Protein AF-A0AAU9MAE5-F1 (afdb_monomer_lite)

pLDDT: mean 70.66, std 14.68, range [35.75, 95.62]

Structure (mmCIF, N/CA/C/O backbone):
data_AF-A0AAU9MAE5-F1
#
_entry.id   AF-A0AAU9MAE5-F1
#
loop_
_atom_site.group_PDB
_atom_site.id
_atom_site.type_symbol
_atom_site.label_atom_id
_atom_site.label_alt_id
_atom_site.label_comp_id
_atom_site.label_asym_id
_atom_site.label_entity_id
_atom_site.label_seq_id
_atom_site.pdbx_PDB_ins_code
_atom_site.Cartn_x
_atom_site.Cartn_y
_atom_site.Cartn_z
_atom_site.occupancy
_atom_site.B_iso_or_equiv
_atom_site.auth_seq_id
_atom_site.auth_comp_id
_atom_site.auth_asym_id
_atom_site.auth_atom_id
_atom_site.pdbx_PDB_model_num
ATOM 1 N N . MET A 1 1 ? -18.607 -8.303 17.075 1.00 58.00 1 MET A N 1
ATOM 2 C CA . MET A 1 1 ? -19.072 -7.918 18.428 1.00 58.00 1 MET A CA 1
ATOM 3 C C . MET A 1 1 ? -18.317 -8.691 19.514 1.00 58.00 1 MET A C 1
ATOM 5 O O . MET A 1 1 ? -18.918 -9.330 20.361 1.00 58.00 1 MET A O 1
ATOM 9 N N . ILE A 1 2 ? -16.983 -8.643 19.481 1.00 71.50 2 ILE A N 1
ATOM 10 C CA . ILE A 1 2 ? -16.115 -9.479 20.340 1.00 71.50 2 ILE A CA 1
ATOM 11 C C . ILE A 1 2 ? -15.628 -8.713 21.577 1.00 71.50 2 ILE A C 1
ATOM 13 O O . ILE A 1 2 ? -15.159 -9.302 22.543 1.00 71.50 2 ILE A O 1
ATOM 17 N N . PHE A 1 3 ? -15.764 -7.386 21.551 1.00 68.31 3 PHE A N 1
ATOM 18 C CA . PHE A 1 3 ? -15.284 -6.516 22.612 1.00 68.31 3 PHE A CA 1
ATOM 19 C C . PHE A 1 3 ? -16.155 -6.627 23.885 1.00 68.31 3 PHE A C 1
ATOM 21 O O . PHE A 1 3 ? -15.648 -6.724 24.997 1.00 68.31 3 PHE A O 1
ATOM 28 N N . ILE A 1 4 ? -17.477 -6.691 23.735 1.00 74.38 4 ILE A N 1
ATOM 29 C CA . ILE A 1 4 ? -18.407 -6.683 24.876 1.00 74.38 4 ILE A CA 1
ATOM 30 C C . ILE A 1 4 ? -18.211 -7.901 25.810 1.00 74.38 4 ILE A C 1
ATOM 32 O O . ILE A 1 4 ? -18.068 -7.689 27.015 1.00 74.38 4 ILE A O 1
ATOM 36 N N . PRO A 1 5 ? -18.117 -9.154 25.310 1.00 80.06 5 PRO A N 1
ATOM 37 C CA . PRO A 1 5 ? -17.899 -10.316 26.177 1.00 80.06 5 PRO A CA 1
ATOM 38 C C . PRO A 1 5 ? -16.521 -10.315 26.852 1.00 80.06 5 PRO A C 1
ATOM 40 O O . PRO A 1 5 ? -16.392 -10.739 27.997 1.00 80.06 5 PRO A O 1
ATOM 43 N N . MET A 1 6 ? -15.490 -9.820 26.160 1.00 74.88 6 MET A N 1
ATOM 44 C CA . MET A 1 6 ? -14.117 -9.779 26.672 1.00 74.88 6 MET A CA 1
ATOM 45 C C . MET A 1 6 ? -13.961 -8.754 27.803 1.00 74.88 6 MET A C 1
ATOM 47 O O . MET A 1 6 ? -13.348 -9.063 28.822 1.00 74.88 6 MET A O 1
ATOM 51 N N . TYR A 1 7 ? -14.584 -7.579 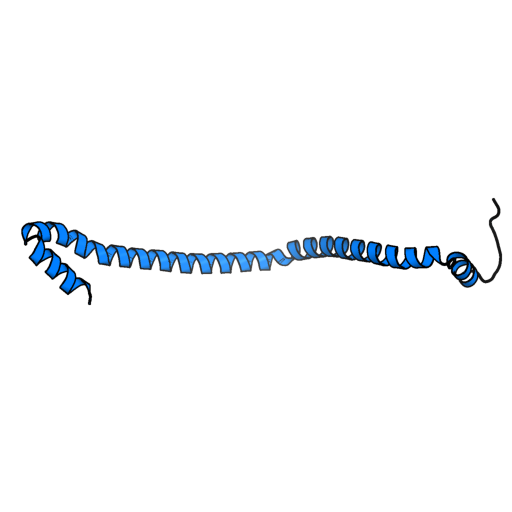27.672 1.00 73.88 7 TYR A N 1
ATOM 52 C CA . TYR A 1 7 ? -14.637 -6.582 28.743 1.00 73.88 7 TYR A CA 1
ATOM 53 C C . TYR A 1 7 ? -15.328 -7.139 29.998 1.00 73.88 7 TYR A C 1
ATOM 55 O O . TYR A 1 7 ? -14.828 -6.985 31.112 1.00 73.88 7 TYR A O 1
ATOM 63 N N . LEU A 1 8 ? -16.444 -7.855 29.814 1.00 77.69 8 LEU A N 1
ATOM 64 C CA . LEU A 1 8 ? -17.187 -8.471 30.913 1.00 77.69 8 LEU A CA 1
ATOM 65 C C . LEU A 1 8 ? -16.364 -9.555 31.633 1.00 77.69 8 LEU A C 1
ATOM 67 O O . LEU A 1 8 ? -16.336 -9.592 32.859 1.00 77.69 8 LEU A O 1
ATOM 71 N N . ALA A 1 9 ? -15.654 -10.404 30.883 1.00 80.62 9 ALA A N 1
ATOM 72 C CA . ALA A 1 9 ? -14.827 -11.475 31.438 1.00 80.62 9 ALA A CA 1
ATOM 73 C C . ALA A 1 9 ? -13.671 -10.949 32.308 1.00 80.62 9 ALA A C 1
ATOM 75 O O . ALA A 1 9 ? -13.376 -11.513 33.362 1.00 80.62 9 ALA A O 1
ATOM 76 N N . VAL A 1 10 ? -13.035 -9.849 31.897 1.00 72.94 10 VAL A N 1
ATOM 77 C CA . VAL A 1 10 ? -11.970 -9.200 32.678 1.00 72.94 10 VAL A CA 1
ATOM 78 C C . VAL A 1 10 ? -12.539 -8.559 33.945 1.00 72.94 10 VAL A C 1
ATOM 80 O O . VAL A 1 10 ? -11.960 -8.714 35.018 1.00 72.94 10 VAL A O 1
ATOM 83 N N . ASN A 1 11 ? -13.709 -7.921 33.846 1.00 77.06 11 ASN A N 1
ATOM 84 C CA . ASN A 1 11 ? -14.389 -7.306 34.986 1.00 77.06 11 ASN A CA 1
ATOM 85 C C . ASN A 1 11 ? -14.794 -8.350 36.052 1.00 77.06 11 ASN A C 1
ATOM 87 O O . ASN A 1 11 ? -14.635 -8.117 37.246 1.00 77.06 11 ASN A O 1
ATOM 91 N N . ILE A 1 12 ? -15.231 -9.542 35.622 1.00 80.75 12 ILE A N 1
ATOM 92 C CA . ILE A 1 12 ? -15.565 -10.668 36.515 1.00 80.75 12 ILE A CA 1
ATOM 93 C C . ILE A 1 12 ? -14.311 -11.275 37.170 1.00 80.75 12 ILE A C 1
ATOM 95 O O . ILE A 1 12 ? -14.364 -11.678 38.328 1.00 80.75 12 ILE A O 1
ATOM 99 N N . LYS A 1 13 ? -13.182 -11.352 36.452 1.00 79.62 13 LYS A N 1
ATOM 100 C CA . LYS A 1 13 ? -11.966 -12.028 36.937 1.00 79.62 13 LYS A CA 1
ATOM 101 C C . LYS A 1 13 ? -11.096 -11.167 37.860 1.00 79.62 13 LYS A C 1
ATOM 103 O O . LYS A 1 13 ? -10.487 -11.710 38.776 1.00 79.62 13 LYS A O 1
ATOM 108 N N . TYR A 1 14 ? -11.010 -9.861 37.608 1.00 74.00 14 TYR A N 1
ATOM 109 C CA . TYR A 1 14 ? -10.111 -8.946 38.331 1.00 74.00 14 TYR A CA 1
ATOM 110 C C . TYR A 1 14 ? -10.848 -7.958 39.248 1.00 74.00 14 TYR A C 1
ATOM 112 O O . TYR A 1 14 ? -10.208 -7.236 40.005 1.00 74.00 14 TYR A O 1
ATOM 120 N N . GLY A 1 15 ? -12.184 -7.956 39.218 1.00 77.31 15 GLY A N 1
ATOM 121 C CA . GLY A 1 15 ? -13.017 -7.088 40.041 1.00 77.31 15 GLY A CA 1
ATOM 122 C C . GLY A 1 15 ? -13.178 -5.664 39.480 1.00 77.31 15 GLY A C 1
ATOM 123 O O . GLY A 1 15 ? -12.405 -5.215 38.626 1.00 77.31 15 GLY A O 1
ATOM 124 N N . PRO A 1 16 ? -14.192 -4.924 39.966 1.00 73.38 16 PRO A N 1
ATOM 125 C CA . PRO A 1 16 ? -14.591 -3.629 39.412 1.00 73.38 16 PRO A CA 1
ATOM 126 C C . PRO A 1 16 ? -13.557 -2.512 39.616 1.00 73.38 16 PRO A C 1
ATOM 128 O O . PRO A 1 16 ? -13.561 -1.537 38.865 1.00 73.38 16 PRO A O 1
ATOM 131 N N . GLU A 1 17 ? -12.658 -2.639 40.594 1.00 71.88 17 GLU A N 1
ATOM 132 C CA . GLU A 1 17 ? -11.595 -1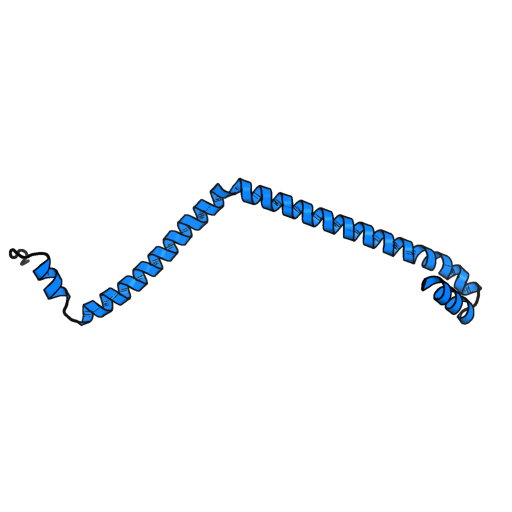.656 40.849 1.00 71.88 17 GLU A CA 1
ATOM 133 C C . GLU A 1 17 ? -10.544 -1.653 39.731 1.00 71.88 17 GLU A C 1
ATOM 135 O O . GLU A 1 17 ? -10.206 -0.590 39.214 1.00 71.88 17 GLU A O 1
ATOM 140 N N . VAL A 1 18 ? -10.123 -2.833 39.264 1.00 64.56 18 VAL A N 1
ATOM 141 C CA . VAL A 1 18 ? -9.161 -2.978 38.156 1.00 64.56 18 VAL A CA 1
ATOM 142 C C . VAL A 1 18 ? -9.813 -2.625 36.814 1.00 64.56 18 VAL A C 1
ATOM 144 O O . VAL A 1 18 ? -9.174 -2.074 35.919 1.00 64.56 18 VAL A O 1
ATOM 147 N N . ALA A 1 19 ? -11.117 -2.879 36.674 1.00 68.19 19 ALA A N 1
ATOM 148 C CA . ALA A 1 19 ? -11.859 -2.534 35.467 1.00 68.19 19 ALA A CA 1
ATOM 149 C C . ALA A 1 19 ? -11.981 -1.018 35.246 1.00 68.19 19 ALA A C 1
ATOM 151 O O . ALA A 1 19 ? -11.946 -0.588 34.094 1.00 68.19 19 ALA A O 1
ATOM 152 N N . LYS A 1 20 ? -12.058 -0.204 36.313 1.00 69.12 20 LYS A N 1
ATOM 153 C CA . LYS A 1 20 ? -12.109 1.267 36.201 1.00 69.12 20 LYS A CA 1
ATOM 154 C C . LYS A 1 20 ? -10.843 1.846 35.569 1.00 69.12 20 LYS A C 1
ATOM 156 O O . LYS A 1 20 ? -10.951 2.756 34.746 1.00 69.12 20 LYS A O 1
ATOM 161 N N . GLU A 1 21 ? -9.676 1.284 35.871 1.00 72.50 21 GLU A N 1
ATOM 162 C CA . GLU A 1 21 ? -8.413 1.679 35.232 1.00 72.50 21 GLU A CA 1
ATOM 163 C C . GLU A 1 21 ? -8.261 1.118 33.810 1.00 72.50 21 GLU A C 1
ATOM 165 O O . GLU A 1 21 ? -7.597 1.719 32.967 1.00 72.50 21 GLU A O 1
ATOM 170 N N . LEU A 1 22 ? -8.937 0.009 33.497 1.00 71.38 22 LEU A N 1
ATOM 171 C CA . LEU A 1 22 ? -8.917 -0.609 32.168 1.00 71.38 22 LEU A CA 1
ATOM 172 C C . LEU A 1 22 ? -9.910 0.011 31.170 1.00 71.38 22 LEU A C 1
ATOM 174 O O . LEU A 1 22 ? -9.696 -0.073 29.959 1.00 71.38 22 LEU A O 1
ATOM 178 N N . THR A 1 23 ? -10.980 0.656 31.642 1.00 72.56 23 THR A N 1
ATOM 179 C CA . THR A 1 23 ? -11.952 1.389 30.807 1.00 72.56 23 THR A CA 1
ATOM 180 C C . THR A 1 23 ? -11.322 2.375 29.814 1.00 72.56 23 THR A C 1
ATOM 182 O O . THR A 1 23 ? -11.670 2.319 28.630 1.00 72.56 23 THR A O 1
ATOM 185 N N . PRO A 1 24 ? -10.399 3.270 30.227 1.00 71.25 24 PRO A N 1
ATOM 186 C CA . PRO A 1 24 ? -9.760 4.198 29.295 1.00 71.25 24 PRO A CA 1
ATOM 187 C C . PRO A 1 24 ? -8.919 3.472 28.236 1.00 71.25 24 PRO A C 1
ATOM 189 O O . PRO A 1 24 ? -8.940 3.861 27.069 1.00 71.25 24 PRO A O 1
ATOM 192 N N . LEU A 1 25 ? -8.250 2.371 28.596 1.00 75.38 25 LEU A N 1
ATOM 193 C CA . LEU A 1 25 ? -7.482 1.550 27.655 1.00 75.38 25 LEU A CA 1
ATOM 194 C C . LEU A 1 25 ? -8.394 0.874 26.617 1.00 75.38 25 LEU A C 1
ATOM 196 O O . LEU A 1 25 ? -8.061 0.800 25.433 1.00 75.38 25 LEU A O 1
ATOM 200 N N . TRP A 1 26 ? -9.579 0.440 27.048 1.00 74.38 26 TRP A N 1
ATOM 201 C CA . TRP A 1 26 ? -10.583 -0.191 26.195 1.00 74.38 26 TRP A CA 1
ATOM 202 C C . TRP A 1 26 ? -11.199 0.763 25.168 1.00 74.38 26 TRP A C 1
ATOM 204 O O . TRP A 1 26 ? -11.481 0.359 24.043 1.00 74.38 26 TRP A O 1
ATOM 214 N N . ILE A 1 27 ? -11.378 2.033 25.533 1.00 78.62 27 ILE A N 1
ATOM 215 C CA . ILE A 1 27 ? -11.842 3.097 24.629 1.00 78.62 27 ILE A CA 1
ATOM 216 C C . ILE A 1 27 ? -10.718 3.541 23.682 1.00 78.62 27 ILE A C 1
ATOM 218 O O . ILE A 1 27 ? -10.964 3.792 22.501 1.00 78.62 27 ILE A O 1
ATOM 222 N N . CYS A 1 28 ? -9.472 3.569 24.164 1.00 79.25 28 CYS A N 1
ATOM 223 C CA . CYS A 1 28 ? -8.302 3.856 23.336 1.00 79.25 28 CYS A CA 1
ATOM 224 C C . CYS A 1 28 ? -8.030 2.778 22.277 1.00 79.25 28 CYS A C 1
ATOM 226 O O . CYS A 1 28 ? -7.550 3.114 21.198 1.00 79.25 28 CYS A O 1
ATOM 228 N N . GLY A 1 29 ? -8.351 1.507 22.536 1.00 81.94 29 GLY A N 1
ATOM 229 C CA . GLY A 1 29 ? -8.113 0.408 21.591 1.00 81.94 29 GLY A CA 1
ATOM 230 C C . GLY A 1 29 ? -8.741 0.641 20.205 1.00 81.94 29 GLY A C 1
ATOM 231 O O . GLY A 1 29 ? -8.012 0.728 19.215 1.00 81.94 29 GLY A O 1
ATOM 232 N N . PRO A 1 30 ? -10.073 0.802 20.097 1.00 85.00 30 PRO A N 1
ATOM 233 C CA . PRO A 1 30 ? -10.748 1.105 18.835 1.00 85.00 30 PRO A CA 1
ATOM 234 C C . PRO A 1 30 ? -10.282 2.417 18.198 1.00 85.00 30 PRO A C 1
ATOM 236 O O . PRO A 1 30 ? -10.183 2.497 16.974 1.00 85.00 30 PRO A O 1
ATOM 239 N N . LEU A 1 31 ? -9.964 3.429 19.013 1.00 85.19 31 LEU A N 1
ATOM 240 C CA . LEU A 1 31 ? -9.459 4.717 18.539 1.00 85.19 31 LEU A CA 1
ATOM 241 C C . LEU A 1 31 ? -8.094 4.561 17.847 1.00 85.19 31 LEU A C 1
ATOM 243 O O . LEU A 1 31 ? -7.897 5.076 16.747 1.00 85.19 31 LEU A O 1
ATOM 247 N N . LEU A 1 32 ? -7.179 3.803 18.458 1.00 86.94 32 LEU A N 1
ATOM 248 C CA . LEU A 1 32 ? -5.854 3.508 17.917 1.00 86.94 32 LEU A CA 1
ATOM 249 C C . LEU A 1 32 ? -5.957 2.707 16.616 1.00 86.94 32 LEU A C 1
ATOM 251 O O . LEU A 1 32 ? -5.284 3.026 15.639 1.00 86.94 32 LEU A O 1
ATOM 255 N N . VAL A 1 33 ? -6.836 1.703 16.579 1.00 88.00 33 VAL A N 1
ATOM 256 C CA . VAL A 1 33 ? -7.081 0.895 15.376 1.00 88.00 33 VAL A CA 1
ATOM 257 C C . VAL A 1 33 ? -7.644 1.760 14.246 1.00 88.00 33 VAL A C 1
ATOM 259 O O . VAL A 1 33 ? -7.162 1.686 13.117 1.00 88.00 33 VAL A O 1
ATOM 262 N N . ALA A 1 34 ? -8.618 2.626 14.534 1.00 90.50 34 ALA A N 1
ATOM 263 C CA . ALA A 1 34 ? -9.181 3.541 13.543 1.00 90.50 34 ALA A CA 1
ATOM 264 C C . ALA A 1 34 ? -8.136 4.541 13.018 1.00 90.50 34 ALA A C 1
ATOM 266 O O . ALA A 1 34 ? -8.076 4.797 11.812 1.00 90.50 34 ALA A O 1
ATOM 267 N N . LEU A 1 35 ? -7.287 5.075 13.904 1.00 89.38 35 LEU A N 1
ATOM 268 C CA . LEU A 1 35 ? -6.178 5.952 13.534 1.00 89.38 35 LEU A CA 1
ATOM 269 C C . LEU A 1 35 ? -5.170 5.218 12.638 1.00 89.38 35 LEU A C 1
ATOM 271 O O . LEU A 1 35 ? -4.774 5.748 11.602 1.00 89.38 35 LEU A O 1
ATOM 275 N N . TYR A 1 36 ? -4.816 3.981 12.990 1.00 90.44 36 TYR A N 1
ATOM 276 C CA . TYR A 1 36 ? -3.893 3.152 12.220 1.00 90.44 36 TYR A CA 1
ATOM 277 C C . TYR A 1 36 ? -4.424 2.870 10.812 1.00 90.44 36 TYR A C 1
ATOM 279 O O . TYR A 1 36 ? -3.716 3.092 9.834 1.00 90.44 36 TYR A O 1
ATOM 287 N N . ILE A 1 37 ? -5.696 2.476 10.687 1.00 93.62 37 ILE A N 1
ATOM 288 C CA . ILE A 1 37 ? -6.341 2.242 9.387 1.00 93.62 37 ILE A CA 1
ATOM 289 C C . ILE A 1 37 ? -6.347 3.525 8.549 1.00 93.62 37 ILE A C 1
ATOM 291 O O . ILE A 1 37 ? -6.030 3.476 7.362 1.00 93.62 37 ILE A O 1
ATOM 295 N N . LYS A 1 38 ? -6.657 4.684 9.149 1.00 93.38 38 LYS A N 1
ATOM 296 C CA . LYS A 1 38 ? -6.620 5.978 8.448 1.00 93.38 38 LYS A CA 1
ATOM 297 C C . LYS A 1 38 ? -5.228 6.320 7.925 1.00 93.38 38 LYS A C 1
ATOM 299 O O . LYS A 1 38 ? -5.108 6.736 6.774 1.00 93.38 38 LYS A O 1
ATOM 304 N N . ILE A 1 39 ? -4.194 6.139 8.746 1.00 93.88 39 ILE A N 1
ATOM 305 C CA . ILE A 1 39 ? -2.803 6.390 8.349 1.00 93.88 39 ILE A CA 1
ATOM 306 C C . ILE A 1 39 ? -2.410 5.448 7.214 1.00 93.88 39 ILE A C 1
ATOM 308 O O . ILE A 1 39 ? -1.882 5.903 6.205 1.00 93.88 39 ILE A O 1
ATOM 312 N N . LEU A 1 40 ? -2.720 4.157 7.336 1.00 94.12 40 LEU A N 1
ATOM 313 C CA . LEU A 1 40 ? -2.374 3.147 6.339 1.00 94.12 40 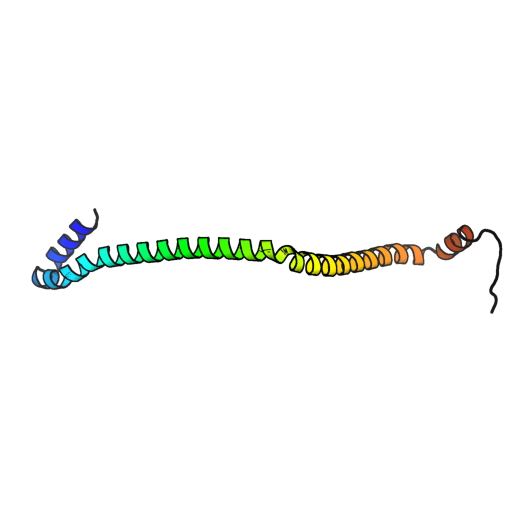LEU A CA 1
ATOM 314 C C . LEU A 1 40 ? -3.078 3.405 4.999 1.00 94.12 40 LEU A C 1
ATOM 316 O O . LEU A 1 40 ? -2.467 3.285 3.939 1.00 94.12 40 LEU A O 1
ATOM 320 N N . HIS A 1 41 ? -4.338 3.841 5.043 1.00 95.62 41 HIS A N 1
ATOM 321 C CA . HIS A 1 41 ? -5.101 4.212 3.854 1.00 95.62 41 HIS A CA 1
ATOM 322 C C . HIS A 1 41 ? -4.533 5.475 3.188 1.00 95.62 41 HIS A C 1
ATOM 324 O O . HIS A 1 41 ? -4.360 5.506 1.969 1.00 95.62 41 HIS A O 1
ATOM 330 N N . GLY A 1 42 ? -4.172 6.486 3.985 1.00 95.00 42 GLY A N 1
ATOM 331 C CA . GLY A 1 42 ? -3.485 7.683 3.501 1.00 95.00 42 GLY A CA 1
ATOM 332 C C . GLY A 1 42 ? -2.129 7.360 2.871 1.00 95.00 42 GLY A C 1
ATOM 333 O O . GLY A 1 42 ? -1.827 7.851 1.788 1.00 95.00 42 GLY A O 1
ATOM 334 N N . LEU A 1 43 ? -1.349 6.475 3.496 1.00 94.19 43 LEU A N 1
ATOM 335 C CA . LEU A 1 43 ? -0.052 6.028 2.990 1.00 94.19 43 LEU A CA 1
ATOM 336 C C . LEU A 1 43 ? -0.194 5.254 1.673 1.00 94.19 43 LEU A C 1
ATOM 338 O O . LEU A 1 43 ? 0.588 5.463 0.751 1.00 94.19 43 LEU A O 1
ATOM 342 N N . CYS A 1 44 ? -1.218 4.404 1.560 1.00 91.75 44 CYS A N 1
ATOM 343 C CA . CYS A 1 44 ? -1.504 3.648 0.344 1.00 91.75 44 CYS A CA 1
ATOM 344 C C . CYS A 1 44 ? -1.895 4.576 -0.821 1.00 91.75 44 CYS A C 1
ATOM 346 O O . CYS A 1 44 ? -1.354 4.456 -1.921 1.00 91.75 44 CYS A O 1
ATOM 348 N N . LEU A 1 45 ? -2.763 5.563 -0.571 1.00 94.31 45 LEU A N 1
ATOM 349 C CA . LEU A 1 45 ? -3.127 6.578 -1.564 1.00 94.31 45 LEU A CA 1
ATOM 350 C C . LEU A 1 45 ? -1.929 7.440 -1.967 1.00 94.31 45 LEU A C 1
ATOM 352 O O . LEU A 1 45 ? -1.706 7.664 -3.157 1.00 94.31 45 LEU A O 1
ATOM 356 N N . LEU A 1 46 ? -1.138 7.888 -0.990 1.00 93.25 46 LEU A N 1
ATOM 357 C CA . LEU A 1 46 ? 0.063 8.683 -1.226 1.00 93.25 46 LEU A CA 1
ATOM 358 C C . LEU A 1 46 ? 1.105 7.905 -2.040 1.00 93.25 46 LEU A C 1
ATOM 360 O O . LEU A 1 46 ? 1.739 8.473 -2.929 1.00 93.25 46 LEU A O 1
ATOM 364 N N . TYR A 1 47 ? 1.249 6.604 -1.782 1.00 93.25 47 TYR A N 1
ATOM 365 C CA . TYR A 1 47 ? 2.120 5.717 -2.544 1.00 93.25 47 TYR A CA 1
ATOM 366 C C . TYR A 1 47 ? 1.669 5.590 -4.003 1.00 93.25 47 TYR A C 1
ATOM 368 O O . TYR A 1 47 ? 2.458 5.845 -4.912 1.00 93.25 47 TYR A O 1
ATOM 376 N N . ILE A 1 48 ? 0.391 5.269 -4.242 1.00 93.38 48 ILE A N 1
ATOM 377 C CA . ILE A 1 48 ? -0.161 5.139 -5.602 1.00 93.38 48 ILE A CA 1
ATOM 378 C C . ILE A 1 48 ? -0.041 6.465 -6.359 1.00 93.38 48 ILE A C 1
ATOM 380 O O . ILE A 1 48 ? 0.319 6.484 -7.538 1.00 93.38 48 ILE A O 1
ATOM 384 N N . TYR A 1 49 ? -0.321 7.580 -5.684 1.00 92.31 49 TYR A N 1
ATOM 385 C CA . TYR A 1 49 ? -0.197 8.914 -6.254 1.00 92.31 49 TYR A CA 1
ATOM 386 C C . TYR A 1 49 ? 1.248 9.230 -6.651 1.00 92.31 49 TYR A C 1
ATOM 388 O O . TYR A 1 49 ? 1.501 9.612 -7.795 1.00 92.31 49 TYR A O 1
ATOM 396 N N . SER A 1 50 ? 2.196 9.004 -5.737 1.00 88.81 50 SER A N 1
ATOM 397 C CA . SER A 1 50 ? 3.620 9.243 -5.990 1.00 88.81 50 SER A CA 1
ATOM 398 C C . SER A 1 50 ? 4.118 8.373 -7.139 1.00 88.81 50 SER A C 1
ATOM 400 O O . SER A 1 50 ? 4.759 8.876 -8.053 1.00 88.81 50 SER A O 1
ATOM 402 N N . PHE A 1 51 ? 3.733 7.095 -7.166 1.00 89.94 51 PHE A N 1
ATOM 403 C CA . PHE A 1 51 ? 4.076 6.181 -8.251 1.00 89.94 51 PHE A CA 1
ATOM 404 C C . PHE A 1 51 ? 3.516 6.651 -9.600 1.00 89.94 51 PHE A C 1
ATOM 406 O O . PHE A 1 51 ? 4.235 6.700 -10.597 1.00 89.94 51 PHE A O 1
ATOM 413 N N . LYS A 1 52 ? 2.245 7.072 -9.639 1.00 89.25 52 LYS A N 1
ATOM 414 C CA . LYS A 1 52 ? 1.614 7.613 -10.852 1.00 89.25 52 LYS A CA 1
ATOM 415 C C . LYS A 1 52 ? 2.327 8.874 -11.345 1.00 89.25 52 LYS A C 1
ATOM 417 O O . LYS A 1 52 ? 2.475 9.052 -12.554 1.00 89.25 52 LYS A O 1
ATOM 422 N N . GLN A 1 53 ? 2.765 9.735 -10.431 1.00 86.94 53 GLN A N 1
ATOM 423 C CA . GLN A 1 53 ? 3.523 10.938 -10.757 1.00 86.94 53 GLN A CA 1
ATOM 424 C C . GLN A 1 53 ? 4.933 10.601 -11.261 1.00 86.94 53 GLN A C 1
ATOM 426 O O . GLN A 1 53 ? 5.333 11.120 -12.299 1.00 86.94 53 GLN A O 1
ATOM 431 N N . SER A 1 54 ? 5.648 9.674 -10.618 1.00 84.81 54 SER A N 1
ATOM 432 C CA . SER A 1 54 ? 6.965 9.207 -11.072 1.00 84.81 54 SER A CA 1
ATOM 433 C C . SER A 1 54 ? 6.906 8.575 -12.460 1.00 84.81 54 SER A C 1
ATOM 435 O O . SER A 1 54 ? 7.735 8.889 -13.306 1.00 84.81 54 SER A O 1
ATOM 437 N N . VAL A 1 55 ? 5.899 7.743 -12.743 1.00 82.50 55 VAL A N 1
ATOM 438 C CA . VAL A 1 55 ? 5.723 7.142 -14.075 1.0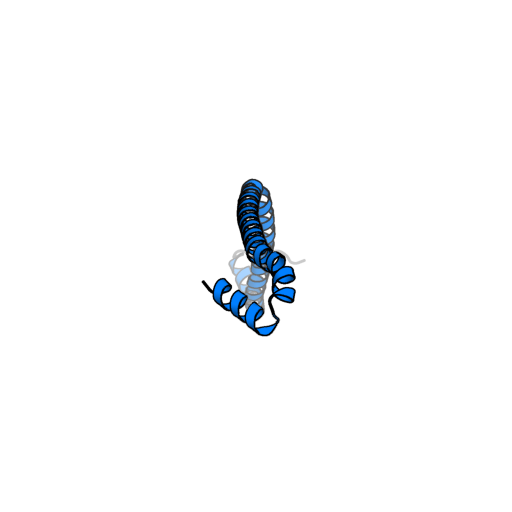0 82.50 55 VAL A CA 1
ATOM 439 C C . VAL A 1 55 ? 5.437 8.204 -15.137 1.00 82.50 55 VAL A C 1
ATOM 441 O O . VAL A 1 55 ? 5.913 8.065 -16.259 1.00 82.50 55 VAL A O 1
ATOM 444 N N . LYS A 1 56 ? 4.692 9.269 -14.812 1.00 80.19 56 LYS A N 1
ATOM 445 C CA . LYS A 1 56 ? 4.501 10.398 -15.738 1.00 80.19 56 LYS A CA 1
ATOM 446 C C . LYS A 1 56 ? 5.819 11.107 -16.034 1.00 80.19 56 LYS A C 1
ATOM 448 O O . LYS A 1 56 ? 6.157 11.253 -17.197 1.00 80.19 56 LYS A O 1
ATOM 453 N N . VAL A 1 57 ? 6.596 11.441 -15.004 1.00 78.81 57 VAL A N 1
ATOM 454 C CA . VAL A 1 57 ? 7.901 12.101 -15.173 1.00 78.81 57 VAL A CA 1
ATOM 455 C C . VAL A 1 57 ? 8.865 11.237 -15.992 1.00 78.81 57 VAL A C 1
ATOM 457 O O . VAL A 1 57 ? 9.498 11.735 -16.913 1.00 78.81 57 VAL A O 1
ATOM 460 N N . VAL A 1 58 ? 8.937 9.929 -15.729 1.00 75.12 58 VAL A N 1
ATOM 461 C CA . VAL A 1 58 ? 9.772 9.004 -16.519 1.00 75.12 58 VAL A CA 1
ATOM 462 C C . VAL A 1 58 ? 9.310 8.936 -17.979 1.00 75.12 58 VAL A C 1
ATOM 464 O O . VAL A 1 58 ? 10.141 8.871 -18.881 1.00 75.12 58 VAL A O 1
ATOM 467 N N . LYS A 1 59 ? 7.995 8.990 -18.227 1.00 65.56 59 LYS A N 1
ATOM 468 C CA . LYS A 1 59 ? 7.413 9.010 -19.578 1.00 65.56 59 LYS A CA 1
ATOM 469 C C . LYS A 1 59 ? 7.549 10.344 -20.309 1.00 65.56 59 LYS A C 1
ATOM 471 O O . LYS A 1 59 ? 7.414 10.321 -21.526 1.00 65.56 59 LYS A O 1
ATOM 476 N N . ASP A 1 60 ? 7.807 11.447 -19.606 1.00 65.75 60 ASP A N 1
ATOM 477 C CA . ASP A 1 60 ? 8.145 12.763 -20.178 1.00 65.75 60 ASP A CA 1
ATOM 478 C C . ASP A 1 60 ? 9.667 12.951 -20.378 1.00 65.75 60 ASP A C 1
ATOM 480 O O . ASP A 1 60 ? 10.090 13.812 -21.148 1.00 65.75 60 ASP A O 1
ATOM 484 N N . LEU A 1 61 ? 10.503 12.071 -19.801 1.00 62.09 61 LEU A N 1
ATOM 485 C CA . LEU A 1 61 ? 11.942 11.933 -20.089 1.00 62.09 61 LEU A CA 1
ATOM 486 C C . LEU A 1 61 ? 12.327 10.828 -21.124 1.00 62.09 61 LEU A C 1
ATOM 488 O O . LEU A 1 61 ? 13.479 10.377 -21.112 1.00 62.09 61 LEU A O 1
ATOM 492 N N . PRO A 1 62 ? 11.461 10.358 -22.051 1.00 59.47 62 PRO A N 1
ATOM 493 C CA . PRO A 1 62 ? 11.741 9.179 -22.867 1.00 59.47 62 PRO A CA 1
ATOM 494 C C . PRO A 1 62 ? 12.874 9.441 -23.867 1.00 59.47 62 PRO A C 1
ATOM 496 O O . PRO A 1 62 ? 13.535 8.505 -24.298 1.00 59.47 62 PRO A O 1
ATOM 499 N N . VAL A 1 63 ? 13.162 10.713 -24.168 1.00 59.28 63 VAL A N 1
ATOM 500 C CA . VAL A 1 63 ? 14.255 11.125 -25.058 1.00 59.28 63 VAL A CA 1
ATOM 501 C C . VAL A 1 63 ? 15.626 10.739 -24.488 1.00 59.28 63 VAL A C 1
ATOM 503 O O . VAL A 1 63 ? 16.530 10.408 -25.248 1.00 59.28 63 VAL A O 1
ATOM 506 N N . TYR A 1 64 ? 15.791 10.725 -23.160 1.00 57.53 64 TYR A N 1
ATOM 507 C CA . TYR A 1 64 ? 17.077 10.387 -22.543 1.00 57.53 64 TYR A CA 1
ATOM 508 C C . TYR A 1 64 ? 17.303 8.871 -22.459 1.00 57.53 64 TYR A C 1
ATOM 510 O O . TYR A 1 64 ? 18.400 8.384 -22.724 1.00 57.53 64 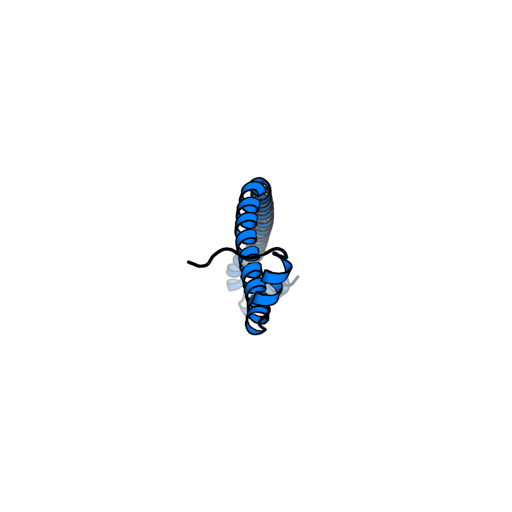TYR A O 1
ATOM 518 N N . TYR A 1 65 ? 16.256 8.109 -22.129 1.00 58.44 65 TYR A N 1
ATOM 519 C CA . TYR A 1 65 ? 16.360 6.655 -22.000 1.00 58.44 65 TYR A CA 1
ATOM 520 C C . TYR A 1 65 ? 16.426 5.941 -23.349 1.00 58.44 65 TYR A C 1
ATOM 522 O O . TYR A 1 65 ? 17.183 4.982 -23.470 1.00 58.44 65 TYR A O 1
ATOM 530 N N . ASP A 1 66 ? 15.691 6.410 -24.359 1.00 64.06 66 ASP A N 1
ATOM 531 C CA . ASP A 1 66 ? 15.740 5.819 -25.699 1.00 64.06 66 ASP A CA 1
ATOM 532 C C . ASP A 1 66 ? 17.137 5.972 -26.317 1.00 64.06 66 ASP A C 1
ATOM 534 O O . ASP A 1 66 ? 17.707 4.994 -26.790 1.00 64.06 66 ASP A O 1
ATOM 538 N N . TYR A 1 67 ? 17.760 7.148 -26.178 1.00 61.00 67 TYR A N 1
ATOM 539 C CA . TYR A 1 67 ? 19.123 7.394 -26.655 1.00 61.00 67 TYR A CA 1
ATOM 540 C C . TYR A 1 67 ? 20.155 6.462 -25.995 1.00 61.00 67 TYR A C 1
ATOM 542 O O . TYR A 1 67 ? 20.918 5.782 -26.685 1.00 61.00 67 TYR A O 1
ATOM 550 N N . VAL A 1 68 ? 20.144 6.375 -24.659 1.00 65.44 68 VAL A N 1
ATOM 551 C CA . VAL A 1 68 ? 21.113 5.563 -23.900 1.00 65.44 68 VAL A CA 1
ATOM 552 C C . VAL A 1 68 ? 20.908 4.066 -24.144 1.00 65.44 68 VAL A C 1
ATOM 554 O O . VAL A 1 68 ? 21.884 3.324 -24.286 1.00 65.44 68 VAL A O 1
ATOM 557 N N . ILE A 1 69 ? 19.656 3.603 -24.220 1.00 65.81 69 ILE A N 1
ATOM 558 C CA . ILE A 1 69 ? 19.351 2.197 -24.504 1.00 65.81 69 ILE A CA 1
ATOM 559 C C . ILE A 1 69 ? 19.701 1.864 -25.956 1.00 65.81 69 ILE A C 1
ATOM 561 O O . ILE A 1 69 ? 20.316 0.828 -26.192 1.00 65.81 69 ILE A O 1
ATOM 565 N N . HIS A 1 70 ? 19.379 2.724 -26.922 1.00 67.81 70 HIS A N 1
ATOM 566 C CA . HIS A 1 70 ? 19.655 2.474 -28.335 1.00 67.81 70 HIS A CA 1
ATOM 567 C C . HIS A 1 70 ? 21.162 2.428 -28.633 1.00 67.81 70 HIS A C 1
ATOM 569 O O . HIS A 1 70 ? 21.619 1.543 -29.358 1.00 67.81 70 HIS A O 1
ATOM 575 N N . GLU A 1 71 ? 21.958 3.312 -28.026 1.00 68.00 71 GLU A N 1
ATOM 576 C CA . GLU A 1 71 ? 23.418 3.311 -28.174 1.00 68.00 71 GLU A CA 1
ATOM 577 C C . GLU A 1 71 ? 24.049 2.049 -27.558 1.00 68.00 71 GLU A C 1
ATOM 579 O O . GLU A 1 71 ? 24.781 1.321 -28.235 1.00 68.00 71 GLU A O 1
ATOM 584 N N . LYS A 1 72 ? 23.685 1.707 -26.313 1.00 68.88 72 LYS A N 1
ATOM 585 C CA . LYS A 1 72 ? 24.219 0.523 -25.614 1.00 68.88 72 LYS A CA 1
ATOM 586 C C . LYS A 1 72 ? 23.771 -0.798 -26.236 1.00 68.88 72 LYS A C 1
ATOM 588 O O . LYS A 1 72 ? 24.552 -1.749 -26.307 1.00 68.88 72 LYS A O 1
ATOM 593 N N . LEU A 1 73 ? 22.529 -0.872 -26.710 1.00 68.44 73 LEU A N 1
ATOM 594 C CA . LEU A 1 73 ? 21.993 -2.060 -27.371 1.00 68.44 73 LEU A CA 1
ATOM 595 C C . LEU A 1 73 ? 22.654 -2.271 -28.739 1.00 68.44 73 LEU A C 1
ATOM 597 O O . LEU A 1 73 ? 22.991 -3.404 -29.084 1.00 68.44 73 LEU A O 1
ATOM 601 N N . LYS A 1 74 ? 22.911 -1.194 -29.494 1.00 70.69 74 LYS A N 1
ATOM 602 C CA . LYS A 1 74 ? 23.643 -1.257 -30.766 1.00 70.69 74 LYS A CA 1
ATOM 603 C C . LYS A 1 74 ? 25.069 -1.772 -30.570 1.00 70.69 74 LYS A C 1
ATOM 605 O O . LYS A 1 74 ? 25.508 -2.623 -31.340 1.00 70.69 74 LYS A O 1
ATOM 610 N N . GLU A 1 75 ? 25.770 -1.315 -29.532 1.00 73.00 75 GLU A N 1
ATOM 611 C CA . GLU A 1 75 ? 27.105 -1.818 -29.177 1.00 73.00 75 GLU A CA 1
ATOM 612 C C . GLU A 1 75 ? 27.082 -3.319 -28.842 1.00 73.00 75 GLU A C 1
ATOM 614 O O . GLU A 1 75 ? 27.889 -4.088 -29.371 1.00 73.00 75 GLU A O 1
ATOM 619 N N . AL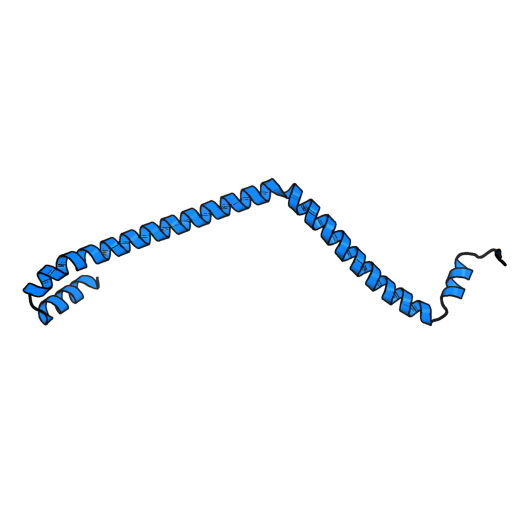A A 1 76 ? 26.121 -3.757 -28.020 1.00 73.19 76 ALA A N 1
ATOM 620 C CA . ALA A 1 76 ? 26.000 -5.152 -27.596 1.00 73.19 76 ALA A CA 1
ATOM 621 C C . ALA A 1 76 ? 25.628 -6.102 -28.751 1.00 73.19 76 ALA A C 1
ATOM 623 O O . ALA A 1 76 ? 26.224 -7.174 -28.895 1.00 73.19 76 ALA A O 1
ATOM 624 N N . ILE A 1 77 ? 24.675 -5.706 -29.603 1.00 71.62 77 ILE A N 1
ATOM 625 C CA . ILE A 1 77 ? 24.275 -6.488 -30.782 1.00 71.62 77 ILE A CA 1
ATOM 626 C C . ILE A 1 77 ? 25.430 -6.563 -31.780 1.00 71.62 77 ILE A C 1
ATOM 628 O O . ILE A 1 77 ? 25.730 -7.646 -32.278 1.00 71.62 77 ILE A O 1
ATOM 632 N N . ASN A 1 78 ? 26.123 -5.449 -32.036 1.00 71.06 78 ASN A N 1
ATOM 633 C CA . ASN A 1 78 ? 27.263 -5.431 -32.947 1.00 71.06 78 ASN A CA 1
ATOM 634 C C . ASN A 1 78 ? 28.393 -6.348 -32.444 1.00 71.06 78 ASN A C 1
ATOM 636 O O . ASN A 1 78 ? 28.883 -7.179 -33.204 1.00 71.06 78 ASN A O 1
ATOM 640 N N . GLY A 1 79 ? 28.757 -6.286 -31.158 1.00 74.69 79 GLY A N 1
ATOM 641 C CA . GLY A 1 79 ? 29.766 -7.183 -30.577 1.00 74.69 79 GLY A CA 1
ATOM 642 C C . GLY A 1 79 ? 29.387 -8.669 -30.673 1.00 74.69 79 GLY A C 1
ATOM 643 O O . GLY A 1 79 ? 30.220 -9.508 -31.021 1.00 74.69 79 GLY A O 1
ATOM 644 N N . SER A 1 80 ? 28.112 -8.994 -30.442 1.00 75.38 80 SER A N 1
ATOM 645 C CA . SER A 1 80 ? 27.580 -10.357 -30.586 1.00 75.38 80 SER A CA 1
ATOM 646 C C . SER A 1 80 ? 27.594 -10.849 -32.041 1.00 75.38 80 SER A C 1
ATOM 648 O O . SER A 1 80 ? 27.953 -12.000 -32.318 1.00 75.38 80 SER A O 1
ATOM 650 N N . LEU A 1 81 ? 27.268 -9.967 -32.991 1.00 71.50 81 LEU A N 1
ATOM 651 C CA . LEU A 1 81 ? 27.347 -10.252 -34.423 1.00 71.50 81 LEU A CA 1
ATOM 652 C C . LEU A 1 81 ? 28.794 -10.488 -34.861 1.00 71.50 81 LEU A C 1
ATOM 654 O O . LEU A 1 81 ? 29.054 -11.483 -35.532 1.00 71.50 81 LEU A O 1
ATOM 658 N N . TRP A 1 82 ? 29.750 -9.662 -34.427 1.00 68.94 82 TRP A N 1
ATOM 659 C CA . TRP A 1 82 ? 31.174 -9.853 -34.733 1.00 68.94 82 TRP A CA 1
ATOM 660 C C . TRP A 1 82 ? 31.730 -11.164 -34.177 1.00 68.94 82 TRP A C 1
ATOM 662 O O . TRP A 1 82 ? 32.469 -11.860 -34.873 1.00 68.94 82 TRP A O 1
ATOM 672 N N . TRP A 1 83 ? 31.334 -11.558 -32.966 1.00 70.00 83 TRP A N 1
ATOM 673 C CA . TRP A 1 83 ? 31.698 -12.860 -32.403 1.00 70.00 83 TRP A CA 1
ATOM 674 C C . TRP A 1 83 ? 31.103 -14.033 -33.197 1.00 70.00 83 TRP A C 1
ATOM 676 O O . TRP A 1 83 ? 31.787 -15.023 -33.479 1.00 70.00 83 TRP A O 1
ATOM 686 N N . SER A 1 84 ? 29.838 -13.912 -33.602 1.00 68.75 84 SER A N 1
ATOM 687 C CA . SER A 1 84 ? 29.130 -14.937 -34.378 1.00 68.75 84 SER A CA 1
ATOM 688 C C . SER A 1 84 ? 29.709 -15.086 -35.788 1.00 68.75 84 SER A C 1
ATOM 690 O O . SER A 1 84 ? 29.960 -16.205 -36.243 1.00 68.75 84 SER A O 1
ATOM 692 N N . LEU A 1 85 ? 30.005 -13.965 -36.448 1.00 67.81 85 LEU A N 1
ATOM 693 C CA . LEU A 1 85 ? 30.686 -13.937 -37.739 1.00 67.81 85 LEU A CA 1
ATOM 694 C C . LEU A 1 85 ? 32.107 -14.489 -37.607 1.00 67.81 85 LEU A C 1
ATOM 696 O O . LEU A 1 85 ? 32.481 -15.371 -38.374 1.00 67.81 85 LEU A O 1
ATOM 700 N N . GLY A 1 86 ? 32.874 -14.076 -36.596 1.00 67.75 86 GLY A N 1
ATOM 701 C CA . GLY A 1 86 ? 34.224 -14.585 -36.344 1.00 67.75 86 GLY A CA 1
ATOM 702 C C . GLY A 1 86 ? 34.280 -16.112 -36.210 1.00 67.75 86 GLY A C 1
ATOM 703 O O . GLY A 1 86 ? 35.179 -16.745 -36.764 1.00 67.75 86 GLY A O 1
ATOM 704 N N . LYS A 1 87 ? 33.282 -16.740 -35.571 1.00 64.44 87 LYS A N 1
ATOM 705 C CA . LYS A 1 87 ? 33.179 -18.211 -35.521 1.00 64.44 87 LYS A CA 1
ATOM 706 C C . LYS A 1 87 ? 32.822 -18.843 -36.865 1.00 64.44 87 LYS A C 1
ATOM 708 O O . LYS A 1 87 ? 33.377 -19.891 -37.195 1.00 64.44 87 LYS A O 1
ATOM 713 N N . ALA A 1 88 ? 31.915 -18.242 -37.634 1.00 62.56 88 ALA A N 1
ATOM 714 C CA . ALA A 1 88 ? 31.532 -18.749 -38.952 1.00 62.56 88 ALA A CA 1
ATOM 715 C C . ALA A 1 88 ? 32.692 -18.638 -39.958 1.00 62.56 88 ALA A C 1
ATOM 717 O O . ALA A 1 88 ? 33.038 -19.613 -40.627 1.00 62.56 88 ALA A O 1
ATOM 718 N N . TYR A 1 89 ? 33.359 -17.484 -40.004 1.00 59.72 89 TYR A N 1
ATOM 719 C CA . TYR A 1 89 ? 34.533 -17.257 -40.844 1.00 59.72 89 TYR A CA 1
ATOM 720 C C . TYR A 1 89 ? 35.745 -18.070 -40.377 1.00 59.72 89 TYR A C 1
ATOM 722 O O . TYR A 1 89 ? 36.449 -18.627 -41.213 1.00 59.72 89 TYR A O 1
ATOM 730 N N . GLY A 1 90 ? 35.958 -18.239 -39.067 1.00 54.09 90 GLY A N 1
ATOM 731 C CA . GLY A 1 90 ? 37.040 -19.069 -38.524 1.00 54.09 90 GLY A CA 1
ATOM 732 C C . GLY A 1 90 ? 36.908 -20.558 -38.869 1.00 54.09 90 GLY A C 1
ATOM 733 O O . GLY A 1 90 ? 37.914 -21.238 -39.076 1.00 54.09 90 GLY A O 1
ATOM 734 N N . LYS A 1 91 ? 35.674 -21.066 -39.003 1.00 53.03 91 LYS A N 1
ATOM 735 C CA . LYS A 1 91 ? 35.411 -22.442 -39.456 1.00 53.03 91 LYS A CA 1
ATOM 736 C C . LYS A 1 91 ? 35.672 -22.615 -40.960 1.00 53.03 91 LYS A C 1
ATOM 738 O O . LYS A 1 91 ? 36.187 -23.653 -41.357 1.00 53.03 91 LYS A O 1
ATOM 743 N N . ASN A 1 92 ? 35.399 -21.587 -41.769 1.00 47.91 92 ASN A N 1
ATOM 744 C CA . ASN A 1 92 ? 35.733 -21.558 -43.201 1.00 47.91 92 ASN A CA 1
ATOM 745 C C . ASN A 1 92 ? 37.232 -21.299 -43.467 1.00 47.91 92 ASN A C 1
ATOM 747 O O . ASN A 1 92 ? 37.766 -21.750 -44.480 1.00 47.91 92 ASN A O 1
ATOM 751 N N . PHE A 1 93 ? 37.947 -20.655 -42.534 1.00 50.38 93 PHE A N 1
ATOM 752 C CA . PHE A 1 93 ? 39.391 -20.399 -42.633 1.00 50.38 93 PHE A CA 1
ATOM 753 C C . PHE A 1 93 ? 40.210 -21.698 -42.654 1.00 50.38 93 PHE A C 1
ATOM 755 O O . PHE A 1 93 ? 41.174 -21.813 -43.408 1.00 50.38 93 PHE A O 1
ATOM 762 N N . LYS A 1 94 ? 39.804 -22.702 -41.862 1.00 51.19 94 LYS A N 1
ATOM 763 C CA . LYS A 1 94 ? 40.490 -24.004 -41.784 1.00 51.19 94 LYS A CA 1
ATOM 764 C C . LYS A 1 94 ? 40.325 -24.881 -43.030 1.00 51.19 94 LYS A C 1
ATOM 766 O O . LYS A 1 94 ? 41.079 -25.835 -43.180 1.00 51.19 94 LYS A O 1
ATOM 771 N N . ASN A 1 95 ? 39.397 -24.550 -43.928 1.00 50.03 95 ASN A N 1
ATOM 772 C CA . ASN A 1 95 ? 39.025 -25.406 -45.058 1.00 50.03 95 ASN A CA 1
ATOM 773 C C . ASN A 1 95 ? 39.637 -24.949 -46.398 1.00 50.03 95 ASN A C 1
ATOM 775 O O . ASN A 1 95 ? 39.143 -25.323 -47.456 1.00 50.03 95 ASN A O 1
ATOM 779 N N . GLY A 1 96 ? 40.690 -24.120 -46.384 1.00 55.94 96 GLY A N 1
ATOM 780 C CA . GLY A 1 96 ? 41.392 -23.702 -47.610 1.00 55.94 96 GLY A CA 1
ATOM 781 C C . GLY A 1 96 ? 40.572 -22.800 -48.547 1.00 55.94 96 GLY A C 1
ATOM 782 O O . GLY A 1 96 ? 40.955 -22.579 -49.693 1.00 55.94 96 GLY A O 1
ATOM 783 N N . GLN A 1 97 ? 39.455 -22.243 -48.069 1.00 55.28 97 GLN A N 1
ATOM 784 C CA . GLN A 1 97 ? 38.493 -21.505 -48.893 1.00 55.28 97 GLN A CA 1
ATOM 785 C C . GLN A 1 97 ? 38.976 -20.108 -49.327 1.00 55.28 97 GLN A C 1
ATOM 787 O O . GLN A 1 97 ? 38.417 -19.540 -50.267 1.00 55.28 97 GLN A O 1
ATOM 792 N N . TRP A 1 98 ? 40.041 -19.581 -48.704 1.00 50.41 98 TRP A N 1
ATOM 793 C CA . TRP A 1 98 ? 40.651 -18.293 -49.065 1.00 50.41 98 TRP A CA 1
ATOM 794 C C . TRP A 1 98 ? 41.121 -18.251 -50.509 1.00 50.41 98 TRP A C 1
ATOM 796 O O . TRP A 1 98 ? 40.906 -17.245 -51.172 1.00 50.41 98 TRP A O 1
ATOM 806 N N . ILE A 1 99 ? 41.683 -19.354 -51.007 1.00 53.53 99 ILE A N 1
ATOM 807 C CA . ILE A 1 99 ? 42.198 -19.437 -52.375 1.00 53.53 99 ILE A CA 1
ATOM 808 C C . ILE A 1 99 ? 41.034 -19.349 -53.370 1.00 53.53 99 ILE A C 1
ATOM 810 O O . ILE A 1 99 ? 41.110 -18.583 -54.322 1.00 53.53 99 ILE A O 1
ATOM 814 N N . SER A 1 100 ? 39.917 -20.036 -53.093 1.00 52.47 100 SER A N 1
ATOM 815 C CA . SER A 1 100 ? 38.744 -20.044 -53.981 1.00 52.47 100 SER A CA 1
ATOM 816 C C . SER A 1 100 ? 38.012 -18.700 -54.034 1.00 52.47 100 SER A C 1
ATOM 818 O O . SER A 1 100 ? 37.592 -18.263 -55.104 1.00 52.47 100 SER A O 1
ATOM 820 N N . ILE A 1 101 ? 37.874 -18.007 -52.898 1.00 57.09 101 ILE A N 1
ATOM 821 C CA . ILE A 1 101 ? 37.160 -16.725 -52.842 1.00 57.09 101 ILE A CA 1
ATOM 822 C C . ILE A 1 101 ? 38.001 -15.628 -53.509 1.00 57.09 101 ILE A C 1
ATOM 824 O O . ILE A 1 101 ? 37.453 -14.822 -54.259 1.00 57.09 101 ILE A O 1
ATOM 828 N N . TRP A 1 102 ? 39.328 -15.652 -53.334 1.00 49.16 102 TRP A N 1
ATOM 829 C CA . TRP A 1 102 ? 40.237 -14.735 -54.030 1.00 49.16 102 TRP A CA 1
ATOM 830 C C . TRP A 1 102 ? 40.242 -14.945 -55.550 1.00 49.16 102 TRP A C 1
ATOM 832 O O . TRP A 1 102 ? 40.202 -13.968 -56.293 1.00 49.16 102 TRP A O 1
ATOM 842 N N . THR A 1 103 ? 40.219 -16.195 -56.031 1.00 55.28 103 THR A N 1
ATOM 843 C CA . THR A 1 103 ? 40.156 -16.491 -57.476 1.00 55.28 103 THR A CA 1
ATOM 844 C C . THR A 1 103 ? 38.797 -16.181 -58.101 1.00 55.28 103 THR A C 1
ATOM 846 O O . THR A 1 103 ? 38.729 -15.881 -59.287 1.00 55.28 103 THR A O 1
ATOM 849 N N . THR A 1 104 ? 37.712 -16.234 -57.322 1.00 53.84 104 THR A N 1
ATOM 850 C CA . THR A 1 104 ? 36.359 -15.929 -57.825 1.00 53.84 104 THR A CA 1
ATOM 851 C C . THR A 1 104 ? 36.103 -14.421 -57.885 1.00 53.84 104 THR A C 1
ATOM 853 O O . THR A 1 104 ? 35.417 -13.949 -58.786 1.00 53.84 104 THR A O 1
ATOM 856 N N . LEU A 1 105 ? 36.671 -13.649 -56.950 1.00 57.53 105 LEU A N 1
ATOM 857 C CA . LEU A 1 105 ? 36.551 -12.186 -56.923 1.00 57.53 105 LEU A CA 1
ATOM 858 C C . LEU A 1 105 ? 37.500 -11.469 -57.891 1.00 57.53 105 LEU A C 1
ATOM 860 O O . LEU A 1 105 ? 37.275 -10.297 -58.181 1.00 57.53 105 LEU A O 1
ATOM 864 N N . ASN A 1 106 ? 38.529 -12.144 -58.408 1.00 51.81 106 ASN A N 1
ATOM 865 C CA . ASN A 1 106 ? 39.444 -11.558 -59.381 1.00 51.81 106 ASN A CA 1
ATOM 866 C C . ASN A 1 106 ? 39.728 -12.512 -60.560 1.00 51.81 106 ASN A C 1
ATOM 868 O O . ASN A 1 106 ? 40.763 -13.181 -60.579 1.00 51.81 106 ASN A O 1
ATOM 872 N N . PRO A 1 107 ? 38.824 -12.590 -61.555 1.00 51.44 107 PRO A N 1
ATOM 873 C CA . PRO A 1 107 ? 38.973 -13.491 -62.698 1.00 51.44 107 PRO A CA 1
ATOM 874 C C . PRO A 1 107 ? 40.018 -13.039 -63.739 1.00 51.44 107 PRO A C 1
ATOM 876 O O . PRO A 1 107 ? 40.243 -13.759 -64.709 1.00 51.44 107 PRO A O 1
ATOM 879 N N . TYR A 1 108 ? 40.689 -11.894 -63.549 1.00 50.59 108 TYR A N 1
ATOM 880 C CA . TYR A 1 108 ? 41.725 -11.388 -64.457 1.00 50.59 108 TYR A CA 1
ATOM 881 C C . TYR A 1 108 ? 42.989 -10.948 -63.688 1.00 50.59 108 TYR A C 1
ATOM 883 O O . TYR A 1 108 ? 43.170 -9.777 -63.389 1.00 50.59 108 TYR A O 1
ATOM 891 N N . GLY A 1 109 ? 43.869 -11.908 -63.383 1.00 46.50 109 GLY A N 1
ATOM 892 C CA . GLY A 1 109 ? 45.336 -11.747 -63.350 1.00 46.50 109 GLY A CA 1
ATOM 893 C C . GLY A 1 109 ? 45.996 -10.656 -62.478 1.00 46.50 109 GLY A C 1
ATOM 894 O O . GLY A 1 109 ? 46.110 -9.509 -62.884 1.00 46.50 109 GLY A O 1
ATOM 895 N N . LEU A 1 110 ? 46.605 -11.108 -61.372 1.00 45.44 110 LEU A N 1
ATOM 896 C CA . LEU A 1 110 ? 48.004 -10.854 -60.962 1.00 45.44 110 LEU A CA 1
ATOM 897 C C . LEU A 1 110 ? 48.563 -9.414 -61.006 1.00 45.44 110 LEU A C 1
ATOM 899 O O . LEU A 1 110 ? 49.035 -9.016 -62.057 1.00 45.44 110 LEU A O 1
ATOM 903 N N . ILE A 1 111 ? 48.708 -8.764 -59.839 1.00 43.69 111 ILE A N 1
ATOM 904 C CA . ILE A 1 111 ? 49.900 -8.028 -59.324 1.00 43.69 111 ILE A CA 1
ATOM 905 C C . ILE A 1 111 ? 49.677 -8.032 -57.791 1.00 43.69 111 ILE A C 1
ATOM 907 O O . ILE A 1 111 ? 48.574 -7.713 -57.366 1.00 43.69 111 ILE A O 1
ATOM 911 N N . ILE A 1 112 ? 50.545 -8.537 -56.906 1.00 39.09 112 ILE A N 1
ATOM 912 C CA . ILE A 1 112 ? 51.824 -7.934 -56.514 1.00 39.09 112 ILE A CA 1
ATOM 913 C C . ILE A 1 112 ? 52.769 -9.033 -56.002 1.00 39.09 112 ILE A C 1
ATOM 915 O O . ILE A 1 112 ? 52.559 -9.615 -54.940 1.00 39.09 112 ILE A O 1
ATOM 919 N N . ALA A 1 113 ? 53.823 -9.296 -56.772 1.00 39.44 113 ALA A N 1
ATOM 920 C CA . ALA A 1 113 ? 55.117 -9.613 -56.195 1.00 39.44 113 ALA A CA 1
ATOM 921 C C . ALA A 1 113 ? 55.730 -8.289 -55.724 1.00 39.44 113 ALA A C 1
ATOM 923 O O . ALA A 1 113 ? 56.018 -7.432 -56.560 1.00 39.44 113 ALA A O 1
ATOM 924 N N . ASN A 1 114 ? 55.845 -8.114 -54.409 1.00 35.75 114 ASN A N 1
ATOM 925 C CA . ASN A 1 114 ? 57.002 -7.537 -53.718 1.00 35.75 114 ASN A CA 1
ATOM 926 C C . ASN A 1 114 ? 56.843 -7.820 -52.221 1.00 35.75 114 ASN A C 1
ATOM 928 O O . ASN A 1 114 ? 55.860 -7.303 -51.644 1.00 35.75 114 ASN A O 1
#

Organism: NCBI:txid75947

Foldseek 3Di:
DPLVVVLVVCCVPVHPVVSVVCVVVSVVPVVVVVVVVVVVVVVVVVVVVVVVVVVVVVVVVVVVVCVVCVVVVVVVVVVVVVVVVCVVVVVVVVVPCVVVVVCVVDVDDDDDDD

Secondary structure (DSSP, 8-state):
--HHHHHHHHHHHHHHHHHHHHHHHHHHHHHHHHHHHHHHHHHHHHHHHHHHHHHHHHHH-HHHHHHHHHHHHHHHHHHHHHHHHHHHHHHHHTTTHHHHHHHHH--S------

Radius of gyration: 39.68 Å; chains: 1; bounding box: 76×38×105 Å

Sequence (114 aa):
MIFIPMYLAVNIKYGPEVAKELTPLWICGPLLVALYIKILHGLCLLYIYSFKQSVKVVKDLPVYYDYVIHEKLKEAINGSLWWSLGKAYGKNFKNGQWISIWTTLNPYGLIIAN